Protein AF-A0AA37GAY2-F1 (afdb_monomer_lite)

Organism: NCBI:txid708192

InterPro domains:
  IPR023213 Chloramphenicol acetyltransferase-like domain superfamily [G3DSA:3.30.559.10] (18-147)

pLDDT: mean 72.22, std 16.26, range [32.25, 90.44]

Radius of gyration: 19.11 Å; chains: 1; bounding box: 48×63×52 Å

Foldseek 3Di:
DDDDPPDDPDPPPDLPPPFPFDDQDDLLSVLLLVLVLVCCQVPVLQVWFDDPPDIDGDRDDPVQCDDDNHPSVVAEGEGADPDDVVNVVVSPDDADRHWHWYAYVVVRDIDIDHDCVSDPPVRVVVSVVSSVVSSVVSVVVVVVVVVVVVDDDD

Sequence (154 aa):
MDGRTETQPHTWARPFEGIKKVKAGGDISAALCKAWRQLGLEYPYITVKPDGITKVYRQLQDTDLDGLGGWLAETFFVIKSTSLVDDAVREARGPDDLPRLHHFPGTSQVLFICSHWRIDAIGSCMLLEFLTLGTRLERQATTSLAARSYGLRS

Secondary structure (DSSP, 8-state):
-------PPPS-S-TTTT--B----SHHHHHHHHHHHHHHHH-GGGG-EEETTEEE-----HHHHSSTTSHHHHHEEEB-SS--HHHHHHH--S--SS-EEEEETTTTEEEEE--TTT--HHHHHHHHHHHHHHHHHHHHHHHHHHHHHHS---

Structure (mmCIF, N/CA/C/O backbone):
data_AF-A0AA37GAY2-F1
#
_entry.id   AF-A0AA37GAY2-F1
#
loop_
_atom_site.group_PDB
_atom_site.id
_atom_site.type_symbol
_atom_site.label_atom_id
_atom_site.label_alt_id
_atom_site.label_comp_id
_atom_site.label_asym_id
_atom_site.label_entity_id
_atom_site.label_seq_id
_atom_site.pdbx_PDB_ins_code
_atom_site.Cartn_x
_atom_site.Cartn_y
_atom_site.Cartn_z
_atom_site.occupancy
_atom_site.B_iso_or_equiv
_atom_site.auth_seq_id
_atom_site.auth_comp_id
_atom_site.auth_asym_id
_atom_site.auth_atom_id
_atom_site.pdbx_PDB_model_num
ATOM 1 N N . MET A 1 1 ? 6.954 -40.548 -36.767 1.00 41.00 1 MET A N 1
ATOM 2 C CA . MET A 1 1 ? 7.814 -39.419 -36.363 1.00 41.00 1 MET A CA 1
ATOM 3 C C . MET A 1 1 ? 6.985 -38.584 -35.422 1.00 41.00 1 MET A C 1
ATOM 5 O O . MET A 1 1 ? 5.966 -38.044 -35.827 1.00 41.00 1 MET A O 1
ATOM 9 N N . ASP A 1 2 ? 7.343 -38.706 -34.156 1.00 40.94 2 ASP A N 1
ATOM 10 C CA . ASP A 1 2 ? 6.535 -38.430 -32.975 1.00 40.94 2 ASP A CA 1
ATOM 11 C C . ASP A 1 2 ? 6.970 -37.104 -32.334 1.00 40.94 2 ASP A C 1
ATOM 13 O O . ASP A 1 2 ? 8.113 -36.688 -32.528 1.00 40.94 2 ASP A O 1
ATOM 17 N N . GLY A 1 3 ? 6.084 -36.477 -31.556 1.00 39.03 3 GLY A N 1
ATOM 18 C CA . GLY A 1 3 ? 6.455 -35.393 -30.637 1.00 39.03 3 GLY A CA 1
ATOM 19 C C . GLY A 1 3 ? 5.855 -34.012 -30.918 1.00 39.03 3 GLY A C 1
ATOM 20 O O . GLY A 1 3 ? 6.582 -33.057 -31.179 1.00 39.03 3 GLY A O 1
ATOM 21 N N . ARG A 1 4 ? 4.530 -33.861 -30.774 1.00 41.69 4 ARG A N 1
ATOM 22 C CA . ARG A 1 4 ? 3.944 -32.563 -30.393 1.00 41.69 4 ARG A CA 1
ATOM 23 C C . ARG A 1 4 ? 4.315 -32.300 -28.934 1.00 41.69 4 ARG A C 1
ATOM 25 O O . ARG A 1 4 ? 3.750 -32.921 -28.041 1.00 41.69 4 ARG A O 1
ATOM 32 N N . THR A 1 5 ? 5.243 -31.386 -28.681 1.00 43.16 5 THR A N 1
ATOM 33 C CA . THR A 1 5 ? 5.443 -30.830 -27.339 1.00 43.16 5 THR A CA 1
ATOM 34 C C . THR A 1 5 ? 4.346 -29.812 -27.064 1.00 43.16 5 THR A C 1
ATOM 36 O O . THR A 1 5 ? 4.485 -28.621 -27.335 1.00 43.16 5 THR A O 1
ATOM 39 N N . GLU A 1 6 ? 3.226 -30.317 -26.560 1.00 39.81 6 GLU A N 1
ATOM 40 C CA . GLU A 1 6 ? 2.202 -29.542 -25.874 1.00 39.81 6 GLU A CA 1
ATOM 41 C C . GLU A 1 6 ? 2.805 -29.045 -24.552 1.00 39.81 6 GLU A C 1
ATOM 43 O O . GLU A 1 6 ? 2.898 -29.769 -23.561 1.00 39.81 6 GLU A O 1
ATOM 48 N N . THR A 1 7 ? 3.327 -27.819 -24.557 1.00 43.62 7 THR A N 1
ATOM 49 C CA . THR A 1 7 ? 3.805 -27.152 -23.345 1.00 43.62 7 THR A CA 1
ATOM 50 C C . THR A 1 7 ? 2.606 -26.831 -22.464 1.00 43.62 7 THR A C 1
ATOM 52 O O . THR A 1 7 ? 1.883 -25.865 -22.711 1.00 43.62 7 THR A O 1
ATOM 55 N N . GLN A 1 8 ? 2.392 -27.656 -21.439 1.00 39.53 8 GLN A N 1
ATOM 56 C CA . GLN A 1 8 ? 1.481 -27.340 -20.345 1.00 39.53 8 GLN A CA 1
ATOM 57 C C . GLN A 1 8 ? 1.860 -25.979 -19.736 1.00 39.53 8 GLN A C 1
ATOM 59 O O . GLN A 1 8 ? 3.045 -25.748 -19.475 1.00 39.53 8 GLN A O 1
ATOM 64 N N . PRO A 1 9 ? 0.897 -25.075 -19.483 1.00 39.47 9 PRO A N 1
ATOM 65 C CA . PRO A 1 9 ? 1.194 -23.816 -18.820 1.00 39.47 9 PRO A CA 1
ATOM 66 C C . PRO A 1 9 ? 1.702 -24.097 -17.402 1.00 39.47 9 PRO A C 1
ATOM 68 O O . PRO A 1 9 ? 1.025 -24.727 -16.593 1.00 39.47 9 PRO A O 1
ATOM 71 N N . HIS A 1 10 ? 2.921 -23.640 -17.122 1.00 36.38 10 HIS A N 1
ATOM 72 C CA . HIS A 1 10 ? 3.595 -23.807 -15.841 1.00 36.38 10 HIS A CA 1
ATOM 73 C C . HIS A 1 10 ? 2.757 -23.194 -14.708 1.00 36.38 10 HIS A C 1
ATOM 75 O O . HIS A 1 10 ? 2.466 -21.999 -14.689 1.00 36.38 10 HIS A O 1
ATOM 81 N N . THR A 1 11 ? 2.365 -24.039 -13.760 1.00 45.44 11 THR A N 1
ATOM 82 C CA . THR A 1 11 ? 1.419 -23.781 -12.669 1.00 45.44 11 THR A CA 1
ATOM 83 C C . THR A 1 11 ? 2.021 -22.937 -11.532 1.00 45.44 11 THR A C 1
ATOM 85 O O . THR A 1 11 ? 2.021 -23.351 -10.378 1.00 45.44 11 THR A O 1
ATOM 88 N N . TRP A 1 12 ? 2.557 -21.748 -11.826 1.00 39.75 12 TRP A N 1
ATOM 89 C CA . TRP A 1 12 ? 3.005 -20.776 -10.807 1.00 39.75 12 TRP A CA 1
ATOM 90 C C . TRP A 1 12 ? 1.947 -19.709 -10.484 1.00 39.75 12 TRP A C 1
ATOM 92 O O . TRP A 1 12 ? 2.083 -18.967 -9.517 1.00 39.75 12 TRP A O 1
ATOM 102 N N . ALA A 1 13 ? 0.858 -19.651 -11.253 1.00 32.25 13 ALA A N 1
ATOM 103 C CA . ALA A 1 13 ? -0.117 -18.561 -11.212 1.00 32.25 13 ALA A CA 1
ATOM 104 C C . ALA A 1 13 ? -1.111 -18.589 -10.030 1.00 32.25 13 ALA A C 1
ATOM 106 O O . ALA A 1 13 ? -2.060 -17.805 -10.037 1.00 32.25 13 ALA A O 1
ATOM 107 N N . ARG A 1 14 ? -0.972 -19.492 -9.044 1.00 44.34 14 ARG A N 1
ATOM 108 C CA . ARG A 1 14 ? -1.984 -19.647 -7.978 1.00 44.34 14 ARG A CA 1
ATOM 109 C C . ARG A 1 14 ? -1.452 -19.935 -6.564 1.00 44.34 14 ARG A C 1
ATOM 111 O O . ARG A 1 14 ? -1.898 -20.896 -5.939 1.00 44.34 14 ARG A O 1
ATOM 118 N N . PRO A 1 15 ? -0.584 -19.100 -5.970 1.00 40.28 15 PRO A N 1
ATOM 119 C CA . PRO A 1 15 ? -0.741 -18.858 -4.542 1.00 40.28 15 PRO A CA 1
ATOM 120 C C . PRO A 1 15 ? -2.058 -18.072 -4.355 1.00 40.28 15 PRO A C 1
ATOM 122 O O . PRO A 1 15 ? -2.450 -17.319 -5.241 1.00 40.28 15 PRO A O 1
ATOM 125 N N . PHE A 1 16 ? -2.771 -18.240 -3.241 1.00 45.16 16 PHE A N 1
ATOM 126 C CA . PHE A 1 16 ? -4.013 -17.515 -2.880 1.00 45.16 16 PHE A CA 1
ATOM 127 C C . PHE A 1 16 ? -5.364 -18.065 -3.374 1.00 45.16 16 PHE A C 1
ATOM 129 O O . PHE A 1 16 ? -6.394 -17.426 -3.126 1.00 45.16 16 PHE A O 1
ATOM 136 N N . GLU A 1 17 ? -5.424 -19.256 -3.977 1.00 37.19 17 GLU A N 1
ATOM 137 C CA . GLU A 1 17 ? -6.702 -19.949 -4.208 1.00 37.19 17 GLU A CA 1
ATOM 138 C C . GLU A 1 17 ? -7.237 -20.505 -2.869 1.00 37.19 17 GLU A C 1
ATOM 140 O O . GLU A 1 17 ? -7.016 -21.649 -2.496 1.00 37.19 17 GLU A O 1
ATOM 145 N N . GLY A 1 18 ? -7.857 -19.623 -2.081 1.00 41.75 18 GLY A N 1
ATOM 146 C CA . GLY A 1 18 ? -8.328 -19.898 -0.717 1.00 41.75 18 GLY A CA 1
ATOM 147 C C . GLY A 1 18 ? -8.535 -18.634 0.124 1.00 41.75 18 GLY A C 1
ATOM 148 O O . GLY A 1 18 ? -9.342 -18.621 1.054 1.00 41.75 18 GLY A O 1
ATOM 149 N N . ILE A 1 19 ? -7.893 -17.525 -0.253 1.00 42.84 19 ILE A N 1
ATOM 150 C CA . ILE A 1 19 ? -8.129 -16.224 0.369 1.00 42.84 19 ILE A CA 1
ATOM 151 C C . ILE A 1 19 ? -9.382 -15.613 -0.258 1.00 42.84 19 ILE A C 1
ATOM 153 O O . ILE A 1 19 ? -9.371 -15.169 -1.407 1.00 42.84 19 ILE A O 1
ATOM 157 N N . LYS A 1 20 ? -10.480 -15.557 0.503 1.00 43.16 20 LYS A N 1
ATOM 158 C CA . LYS A 1 20 ? -11.682 -14.820 0.089 1.00 43.16 20 LYS A CA 1
ATOM 159 C C . LYS A 1 20 ? -11.338 -13.334 -0.054 1.00 43.16 20 LYS A C 1
ATOM 161 O O . LYS A 1 20 ? -11.326 -12.600 0.931 1.00 43.16 20 LYS A O 1
ATOM 166 N N . LYS A 1 21 ? -11.077 -12.896 -1.289 1.00 46.19 21 LYS A N 1
ATOM 167 C CA . LYS A 1 21 ? -10.990 -11.483 -1.671 1.00 46.19 21 LYS A CA 1
ATOM 168 C C . LYS A 1 21 ? -12.369 -10.864 -1.468 1.00 46.19 21 LYS A C 1
ATOM 170 O O . LYS A 1 21 ? -13.331 -11.267 -2.117 1.00 46.19 21 LYS A O 1
ATOM 175 N N . VAL A 1 22 ? -12.491 -9.910 -0.552 1.00 48.88 22 VAL A N 1
ATOM 176 C CA . VAL A 1 22 ? -13.751 -9.195 -0.321 1.00 48.88 22 VAL A CA 1
ATOM 177 C C . VAL A 1 22 ? -13.509 -7.703 -0.491 1.00 48.88 22 VAL A C 1
ATOM 179 O O . VAL A 1 22 ? -12.524 -7.172 0.018 1.00 48.88 22 VAL A O 1
ATOM 182 N N . LYS A 1 23 ? -14.421 -7.026 -1.202 1.00 46.84 23 LYS A N 1
ATOM 183 C CA . LYS A 1 23 ? -14.454 -5.560 -1.304 1.00 46.84 23 LYS A CA 1
ATOM 184 C C . LYS A 1 23 ? -14.436 -4.941 0.100 1.00 46.84 23 LYS A C 1
ATOM 186 O O . LYS A 1 23 ? -15.071 -5.479 1.010 1.00 46.84 23 LYS A O 1
ATOM 191 N N . ALA A 1 24 ? -13.698 -3.839 0.259 1.00 48.31 24 ALA A N 1
ATOM 192 C CA . ALA A 1 24 ? -13.462 -3.164 1.535 1.00 48.31 24 ALA A CA 1
ATOM 193 C C . ALA A 1 24 ? -14.746 -3.057 2.378 1.00 48.31 24 ALA A C 1
ATOM 195 O O . ALA A 1 24 ? -15.712 -2.411 1.984 1.00 48.31 24 ALA A O 1
ATOM 196 N N . GLY A 1 25 ? -14.760 -3.736 3.526 1.00 50.00 25 GLY A N 1
ATOM 197 C CA . GLY A 1 25 ? -15.875 -3.732 4.468 1.00 50.00 25 GLY A CA 1
ATOM 198 C C . GLY A 1 25 ? -15.341 -3.574 5.885 1.00 50.00 25 GLY A C 1
ATOM 199 O O . GLY A 1 25 ? -14.765 -4.519 6.422 1.00 50.00 25 GLY A O 1
ATOM 200 N N . GLY A 1 26 ? -15.509 -2.364 6.425 1.00 59.59 26 GLY A N 1
ATOM 201 C CA . GLY A 1 26 ? -15.010 -1.852 7.707 1.00 59.59 26 GLY A CA 1
ATOM 202 C C . GLY A 1 26 ? -14.441 -0.435 7.525 1.00 59.59 26 GLY A C 1
ATOM 203 O O . GLY A 1 26 ? -13.714 -0.217 6.557 1.00 59.59 26 GLY A O 1
ATOM 204 N N . ASP A 1 27 ? -14.752 0.504 8.430 1.00 76.56 27 ASP A N 1
ATOM 205 C CA . ASP A 1 27 ? -14.329 1.926 8.369 1.00 76.56 27 ASP A CA 1
ATOM 206 C C . ASP A 1 27 ? -12.813 2.070 8.120 1.00 76.56 27 ASP A C 1
ATOM 208 O O . ASP A 1 27 ? -12.371 2.738 7.187 1.00 76.56 27 ASP A O 1
ATOM 212 N N . ILE A 1 28 ? -12.009 1.298 8.857 1.00 84.38 28 ILE A N 1
ATOM 213 C CA . ILE A 1 28 ? -10.543 1.296 8.731 1.00 84.38 28 ILE A CA 1
ATOM 214 C C . ILE A 1 28 ? -10.081 0.739 7.377 1.00 84.38 28 ILE A C 1
ATOM 216 O O . ILE A 1 28 ? -9.177 1.296 6.765 1.00 84.38 28 ILE A O 1
ATOM 220 N N . SER A 1 29 ? -10.709 -0.330 6.874 1.00 87.19 29 SER A N 1
ATOM 221 C CA . SER A 1 29 ? -10.339 -0.909 5.571 1.00 87.19 29 SER A CA 1
ATOM 222 C C . SER A 1 29 ? -10.621 0.062 4.426 1.00 87.19 29 SER A C 1
ATOM 224 O O . SER A 1 29 ? -9.856 0.126 3.470 1.00 87.19 29 SER A O 1
ATOM 226 N N . ALA A 1 30 ? -11.729 0.802 4.513 1.00 85.81 30 ALA A N 1
ATOM 227 C CA . ALA A 1 30 ? -12.094 1.802 3.520 1.00 85.81 30 ALA A CA 1
ATOM 228 C C . ALA A 1 30 ? -11.135 3.001 3.559 1.00 85.81 30 ALA A C 1
ATOM 230 O O . ALA A 1 30 ? -10.665 3.434 2.509 1.00 85.81 30 ALA A O 1
ATOM 231 N N . ALA A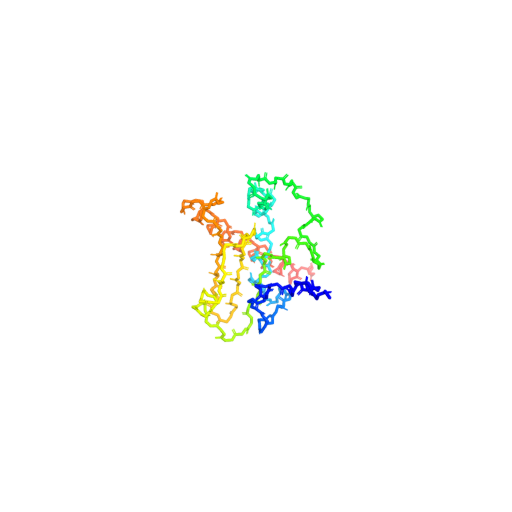 1 31 ? -10.793 3.488 4.755 1.00 86.25 31 ALA A N 1
ATOM 232 C CA . ALA A 1 31 ? -9.814 4.556 4.943 1.00 86.25 31 ALA A CA 1
ATOM 233 C C . ALA A 1 31 ? -8.410 4.158 4.444 1.00 86.25 31 ALA A C 1
ATOM 235 O O . ALA A 1 31 ? -7.785 4.920 3.709 1.00 86.25 31 ALA A O 1
ATOM 236 N N . LEU A 1 32 ? -7.953 2.937 4.746 1.00 89.06 32 LEU A N 1
ATOM 237 C CA . LEU A 1 32 ? -6.692 2.393 4.224 1.00 89.06 32 LEU A CA 1
ATOM 238 C C . LEU A 1 32 ? -6.702 2.273 2.697 1.00 89.06 32 LEU A C 1
ATOM 240 O O . LEU A 1 32 ? -5.719 2.627 2.055 1.00 89.06 32 LEU A O 1
ATOM 244 N N . CYS A 1 33 ? -7.807 1.808 2.109 1.00 89.12 33 CYS A N 1
ATOM 245 C CA . CYS A 1 33 ? -7.950 1.706 0.656 1.00 89.12 33 CYS A CA 1
ATOM 246 C C . CYS A 1 33 ? -7.824 3.083 -0.019 1.00 89.12 33 CYS A C 1
ATOM 248 O O . CYS A 1 33 ? -7.105 3.227 -1.005 1.00 89.12 33 CYS A O 1
ATOM 250 N N . LYS A 1 34 ? -8.460 4.118 0.547 1.00 87.44 34 LYS A N 1
ATOM 251 C CA . LYS A 1 34 ? -8.340 5.500 0.058 1.00 87.44 34 LYS A CA 1
ATOM 252 C C . LYS A 1 34 ? -6.920 6.048 0.197 1.00 87.44 34 LYS A C 1
ATOM 254 O O . LYS A 1 34 ? -6.416 6.651 -0.744 1.00 87.44 34 LYS A O 1
ATOM 259 N N . ALA A 1 35 ? -6.264 5.814 1.333 1.00 88.44 35 ALA A N 1
ATOM 260 C CA . ALA A 1 35 ? -4.876 6.225 1.529 1.00 88.44 35 ALA A CA 1
ATOM 261 C C . ALA A 1 35 ? -3.940 5.523 0.528 1.00 88.44 35 ALA A C 1
ATOM 263 O O . ALA A 1 35 ? -3.085 6.161 -0.075 1.00 88.44 35 ALA A O 1
ATOM 264 N N . TRP A 1 36 ? -4.147 4.228 0.280 1.00 90.44 36 TRP A N 1
ATOM 265 C CA . TRP A 1 36 ? -3.387 3.460 -0.707 1.00 90.44 36 TRP A CA 1
ATOM 266 C C . TRP A 1 36 ? -3.612 3.961 -2.141 1.00 90.44 36 TRP A C 1
ATOM 268 O O . TRP A 1 36 ? -2.658 4.102 -2.904 1.00 90.44 36 TRP A O 1
ATOM 278 N N . ARG A 1 37 ? -4.856 4.314 -2.487 1.00 88.31 37 ARG A N 1
A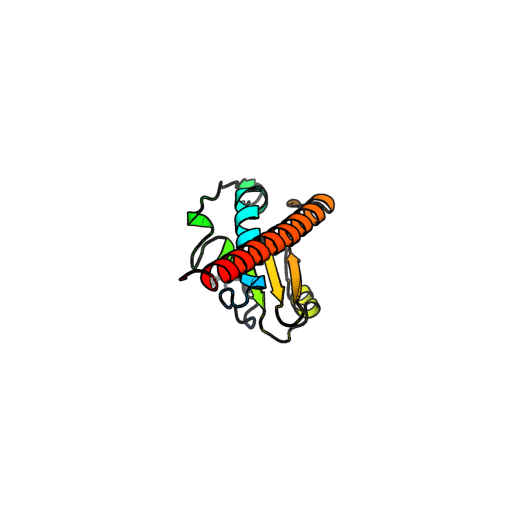TOM 279 C CA . ARG A 1 37 ? -5.204 4.983 -3.750 1.00 88.31 37 ARG A CA 1
ATOM 280 C C . ARG A 1 37 ? -4.449 6.301 -3.916 1.00 88.31 37 ARG A C 1
ATOM 282 O O . ARG A 1 37 ? -3.840 6.519 -4.958 1.00 88.31 37 ARG A O 1
ATOM 289 N N . GLN A 1 38 ? -4.474 7.157 -2.895 1.00 86.81 38 GLN A N 1
ATOM 290 C CA . GLN A 1 38 ? -3.796 8.453 -2.925 1.00 86.81 38 GLN A CA 1
ATOM 291 C C . GLN A 1 38 ? -2.281 8.292 -3.081 1.00 86.81 38 GLN A C 1
ATOM 293 O O . GLN A 1 38 ? -1.670 8.969 -3.901 1.00 86.81 38 GLN A O 1
ATOM 298 N N . LEU A 1 39 ? -1.686 7.333 -2.369 1.00 86.94 39 LEU A N 1
ATOM 299 C CA . LEU A 1 39 ? -0.266 7.018 -2.494 1.00 86.94 39 LEU A CA 1
ATOM 300 C C . LEU A 1 39 ? 0.103 6.590 -3.927 1.00 86.94 39 LEU A C 1
ATOM 302 O O . LEU A 1 39 ? 1.138 7.004 -4.442 1.00 86.94 39 LEU A O 1
ATOM 306 N N . GLY A 1 40 ? -0.745 5.797 -4.591 1.00 83.81 40 GLY A N 1
ATOM 307 C CA . GLY A 1 40 ? -0.548 5.406 -5.991 1.00 83.81 40 GLY A CA 1
ATOM 308 C C . GLY A 1 40 ? -0.549 6.586 -6.975 1.00 83.81 40 GLY A C 1
ATOM 309 O O . GLY A 1 40 ? 0.155 6.530 -7.984 1.00 83.81 40 GLY A O 1
ATOM 310 N N . LEU A 1 41 ? -1.295 7.655 -6.670 1.00 83.19 41 LEU A N 1
ATOM 311 C CA . LEU A 1 41 ? -1.317 8.902 -7.448 1.00 83.19 41 LEU A CA 1
ATOM 312 C C . LEU A 1 41 ? -0.105 9.789 -7.154 1.00 83.19 41 LEU A C 1
ATOM 314 O O . LEU A 1 41 ? 0.506 10.322 -8.077 1.00 83.19 41 LEU A O 1
ATOM 318 N N . GLU A 1 42 ? 0.234 9.956 -5.876 1.00 83.44 42 GLU A N 1
ATOM 319 C CA . GLU A 1 42 ? 1.308 10.852 -5.429 1.00 83.44 42 GLU A CA 1
ATOM 320 C C . GLU A 1 42 ? 2.703 10.288 -5.696 1.00 83.44 42 GLU A C 1
ATOM 322 O O . GLU A 1 42 ? 3.630 11.036 -6.009 1.00 83.44 42 GLU A O 1
ATOM 327 N N . TYR A 1 43 ? 2.845 8.962 -5.638 1.00 84.50 43 TYR A N 1
ATOM 328 C CA . TYR A 1 43 ? 4.111 8.265 -5.838 1.00 84.50 43 TYR A CA 1
ATOM 329 C C . TYR A 1 43 ? 4.009 7.222 -6.953 1.00 84.50 43 TYR A C 1
ATOM 331 O O . TYR A 1 43 ? 4.111 6.023 -6.688 1.00 84.50 43 TYR A O 1
ATOM 339 N N . PRO A 1 44 ? 3.901 7.629 -8.230 1.00 81.00 44 PRO A N 1
ATOM 340 C CA . PRO A 1 44 ? 3.685 6.696 -9.336 1.00 81.00 44 PRO A CA 1
ATOM 341 C C . PRO A 1 44 ? 4.796 5.647 -9.522 1.00 81.00 44 PRO A C 1
ATOM 343 O O . PRO A 1 44 ? 4.590 4.626 -10.168 1.00 81.00 44 PRO A O 1
ATOM 346 N N . TYR A 1 45 ? 5.980 5.827 -8.923 1.00 81.12 45 TYR A N 1
ATOM 347 C CA . TYR A 1 45 ? 7.006 4.775 -8.902 1.00 81.12 45 TYR A CA 1
ATOM 348 C C . TYR A 1 45 ? 6.495 3.477 -8.249 1.00 81.12 45 TYR A C 1
ATOM 350 O O . TYR A 1 45 ? 6.925 2.378 -8.607 1.00 81.12 45 TYR A O 1
ATOM 358 N N . ILE A 1 46 ? 5.512 3.578 -7.347 1.00 81.88 46 ILE A N 1
ATOM 359 C CA . ILE A 1 46 ? 4.897 2.417 -6.715 1.00 81.88 46 ILE A CA 1
ATOM 360 C C . ILE A 1 46 ? 4.013 1.603 -7.665 1.00 81.88 46 ILE A C 1
ATOM 362 O O . ILE A 1 46 ? 3.755 0.431 -7.398 1.00 81.88 46 ILE A O 1
ATOM 366 N N . THR A 1 47 ? 3.613 2.165 -8.803 1.00 81.50 47 THR A N 1
ATOM 367 C CA . THR A 1 47 ? 2.693 1.541 -9.766 1.00 81.50 47 THR A CA 1
ATOM 368 C C . THR A 1 47 ? 3.409 0.946 -10.983 1.00 81.50 47 THR A C 1
ATOM 370 O O . THR A 1 47 ? 2.786 0.253 -11.785 1.00 81.50 47 THR A O 1
ATOM 373 N N . VAL A 1 48 ? 4.727 1.157 -11.098 1.00 82.44 48 VAL A N 1
ATOM 374 C CA . VAL A 1 48 ? 5.578 0.666 -12.197 1.00 82.44 48 VAL A CA 1
ATOM 375 C C . VAL A 1 48 ? 5.462 -0.850 -12.346 1.00 82.44 48 VAL A C 1
ATOM 377 O O . VAL A 1 48 ? 5.490 -1.564 -11.349 1.00 82.44 48 VAL A O 1
ATOM 380 N N . LYS A 1 49 ? 5.391 -1.371 -13.571 1.00 80.25 49 LYS A N 1
ATOM 381 C CA . LYS A 1 49 ? 5.513 -2.816 -13.825 1.00 80.25 49 LYS A CA 1
ATOM 382 C C . LYS A 1 49 ? 6.862 -3.096 -14.504 1.00 80.25 49 LYS A C 1
ATOM 384 O O . LYS A 1 49 ? 7.254 -2.329 -15.391 1.00 80.25 49 LYS A O 1
ATOM 389 N N . PRO A 1 50 ? 7.613 -4.121 -14.072 1.00 73.19 50 PRO A N 1
ATOM 390 C CA . PRO A 1 50 ? 8.764 -4.583 -14.833 1.00 73.19 50 PRO A CA 1
ATOM 391 C C . PRO A 1 50 ? 8.278 -5.196 -16.158 1.00 73.19 50 PRO A C 1
ATOM 393 O O . PRO A 1 50 ? 7.301 -5.937 -16.181 1.00 73.19 50 PRO A O 1
ATOM 396 N N . ASP A 1 51 ? 8.949 -4.864 -17.257 1.00 76.06 51 ASP A N 1
ATOM 397 C CA . ASP A 1 51 ? 8.741 -5.452 -18.583 1.00 76.06 51 ASP A CA 1
ATOM 398 C C . ASP A 1 51 ? 10.088 -5.990 -19.076 1.00 76.06 51 ASP A C 1
ATOM 400 O O . ASP A 1 51 ? 10.931 -5.266 -19.629 1.00 76.06 51 ASP A O 1
ATOM 404 N N . GLY A 1 52 ? 10.350 -7.252 -18.725 1.00 73.06 52 GLY A N 1
ATOM 405 C CA . GLY A 1 52 ? 11.643 -7.905 -18.909 1.00 73.06 52 GLY A CA 1
ATOM 406 C C . GLY A 1 52 ? 12.761 -7.173 -18.162 1.00 73.06 52 GLY A C 1
ATOM 407 O O . GLY A 1 52 ? 12.811 -7.181 -16.934 1.00 73.06 52 GLY A O 1
ATOM 408 N N . ILE A 1 53 ? 13.671 -6.544 -18.910 1.00 70.38 53 ILE A N 1
ATOM 409 C CA . ILE A 1 53 ? 14.789 -5.753 -18.362 1.00 70.38 53 ILE A CA 1
ATOM 410 C C . ILE A 1 53 ? 14.472 -4.258 -18.223 1.00 70.38 53 ILE A C 1
ATOM 412 O O . ILE A 1 53 ? 15.284 -3.502 -17.690 1.00 70.38 53 ILE A O 1
ATOM 416 N N . THR A 1 54 ? 13.318 -3.815 -18.721 1.00 70.50 54 THR A N 1
ATOM 417 C CA . THR A 1 54 ? 12.914 -2.407 -18.700 1.00 70.50 54 THR A CA 1
ATOM 418 C C . THR A 1 54 ? 11.863 -2.151 -17.624 1.00 70.50 54 THR A C 1
ATOM 420 O O . THR A 1 54 ? 11.144 -3.051 -17.193 1.00 70.50 54 THR A O 1
ATOM 423 N N . LYS A 1 55 ? 11.788 -0.908 -17.145 1.00 69.06 55 LYS A N 1
ATOM 424 C CA . LYS A 1 55 ? 10.772 -0.469 -16.184 1.00 69.06 55 LYS A CA 1
ATOM 425 C C . LYS A 1 55 ? 9.756 0.372 -16.939 1.00 69.06 55 LYS A C 1
ATOM 427 O O . LYS A 1 55 ? 10.097 1.462 -17.396 1.00 69.06 55 LYS A O 1
ATOM 432 N N . VAL A 1 56 ? 8.526 -0.117 -17.070 1.00 72.06 56 VAL A N 1
ATOM 433 C CA . VAL A 1 56 ? 7.472 0.632 -17.757 1.00 72.06 56 VAL A CA 1
ATOM 434 C C . VAL A 1 56 ? 6.763 1.506 -16.741 1.00 72.06 56 VAL A C 1
ATOM 436 O O . VAL A 1 56 ? 6.055 1.034 -15.847 1.00 72.06 56 VAL A O 1
ATOM 439 N N . TYR A 1 57 ? 6.978 2.807 -16.885 1.00 68.62 57 TYR A N 1
ATOM 440 C CA . TYR A 1 57 ? 6.245 3.815 -16.146 1.00 68.62 57 TYR A CA 1
ATOM 441 C C . TYR A 1 57 ? 4.951 4.145 -16.883 1.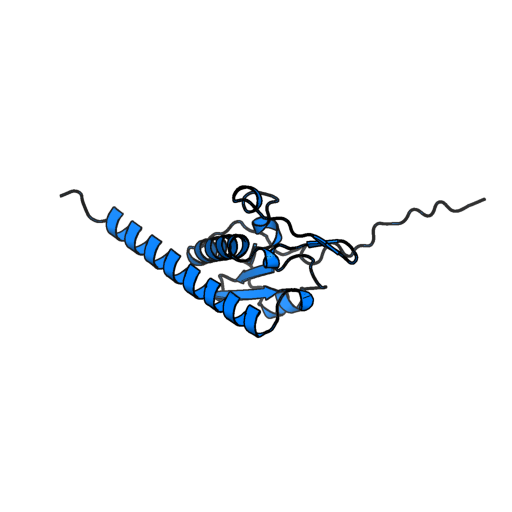00 68.62 57 TYR A C 1
ATOM 443 O O . TYR A 1 57 ? 4.972 4.569 -18.039 1.00 68.62 57 TYR A O 1
ATOM 451 N N . ARG A 1 58 ? 3.821 3.991 -16.196 1.00 66.75 58 ARG A N 1
ATOM 452 C CA . ARG A 1 58 ? 2.534 4.512 -16.648 1.00 66.75 58 ARG A CA 1
ATOM 453 C C . ARG A 1 58 ? 2.011 5.440 -15.567 1.00 66.75 58 ARG A C 1
ATOM 455 O O . ARG A 1 58 ? 1.793 5.006 -14.439 1.00 66.75 58 ARG A O 1
ATOM 462 N N . GLN A 1 59 ? 1.798 6.703 -15.920 1.00 68.31 59 GLN A N 1
ATOM 463 C CA . GLN A 1 59 ? 1.069 7.616 -15.053 1.00 68.31 59 GLN A CA 1
ATOM 464 C C . GLN A 1 59 ? -0.374 7.118 -14.957 1.00 68.31 59 GLN A C 1
ATOM 466 O O . GLN A 1 59 ? -1.078 7.089 -15.966 1.00 68.31 59 GLN A O 1
ATOM 471 N N . LEU A 1 60 ? -0.774 6.666 -13.769 1.00 70.50 60 LEU A N 1
ATOM 472 C CA . LEU A 1 60 ? -2.147 6.245 -13.521 1.00 70.50 60 LEU A CA 1
ATOM 473 C C . LEU A 1 60 ? -3.044 7.478 -13.421 1.00 70.50 60 LEU A C 1
ATOM 475 O O . LEU A 1 60 ? -2.675 8.473 -12.796 1.00 70.50 60 LEU A O 1
ATOM 479 N N . GLN A 1 61 ? -4.219 7.401 -14.032 1.00 72.00 61 GLN A N 1
ATOM 480 C CA . GLN A 1 61 ? -5.315 8.335 -13.808 1.00 72.00 61 GLN A CA 1
ATOM 481 C C . GLN A 1 61 ? -6.271 7.768 -12.753 1.00 72.00 61 GLN A C 1
ATOM 483 O O . GLN A 1 61 ? -6.237 6.576 -12.443 1.00 72.00 61 GLN A O 1
ATOM 488 N N . ASP A 1 62 ? -7.166 8.605 -12.226 1.00 69.06 62 ASP A N 1
ATOM 489 C CA . ASP A 1 62 ? -8.188 8.178 -11.259 1.00 69.06 62 ASP A CA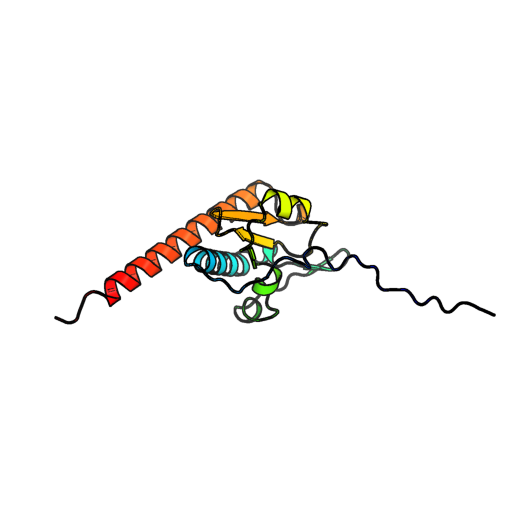 1
ATOM 490 C C . ASP A 1 62 ? -8.984 6.954 -11.749 1.00 69.06 62 ASP A C 1
ATOM 492 O O . ASP A 1 62 ? -9.303 6.059 -10.969 1.00 69.06 62 ASP A O 1
ATOM 496 N N . THR A 1 63 ? -9.239 6.871 -13.057 1.00 69.44 63 THR A N 1
ATOM 497 C CA . THR A 1 63 ? -9.953 5.760 -13.698 1.00 69.44 63 THR A CA 1
ATOM 498 C C . THR A 1 63 ? -9.180 4.443 -13.721 1.00 69.44 63 THR A C 1
ATOM 500 O O . THR A 1 63 ? -9.802 3.393 -13.836 1.00 69.44 63 THR A O 1
ATOM 503 N N . ASP A 1 64 ? -7.848 4.475 -13.613 1.00 70.00 64 ASP A N 1
ATOM 504 C CA . ASP A 1 64 ? -6.993 3.278 -13.644 1.00 70.00 64 ASP A CA 1
ATOM 505 C C . ASP A 1 64 ? -6.858 2.616 -12.263 1.00 70.00 64 ASP A C 1
ATOM 507 O O . ASP A 1 64 ? -6.430 1.462 -12.139 1.00 70.00 64 ASP A O 1
ATOM 511 N N . LEU A 1 65 ? -7.195 3.354 -11.204 1.00 69.94 65 LEU A N 1
ATOM 512 C CA . LEU A 1 65 ? -7.110 2.884 -9.824 1.00 69.94 65 LEU A CA 1
ATOM 513 C C . LEU A 1 65 ? -8.355 2.093 -9.428 1.00 69.94 65 LEU A C 1
ATOM 515 O O . LEU A 1 65 ? -8.244 1.098 -8.710 1.00 69.94 65 LEU A O 1
ATOM 519 N N . ASP A 1 66 ? -9.517 2.517 -9.919 1.00 70.44 66 ASP A N 1
ATOM 520 C CA . ASP A 1 66 ? -10.821 2.016 -9.504 1.00 70.44 66 ASP A CA 1
ATOM 521 C C . ASP A 1 66 ? -11.352 0.895 -10.427 1.00 70.44 66 ASP A C 1
ATOM 523 O O . ASP A 1 66 ? -11.028 0.804 -11.607 1.00 70.44 66 ASP A O 1
ATOM 527 N N . GLY A 1 67 ? -12.208 0.018 -9.888 1.00 59.91 67 GLY A N 1
ATOM 528 C CA . GLY A 1 67 ? -12.925 -1.003 -10.668 1.00 59.91 67 GLY A CA 1
ATOM 529 C C . GLY A 1 67 ? -12.405 -2.442 -10.541 1.00 59.91 67 GLY A C 1
ATOM 530 O O . GLY A 1 67 ? -11.383 -2.730 -9.920 1.00 59.91 67 GLY A O 1
ATOM 531 N N . LEU A 1 68 ? -13.176 -3.384 -11.096 1.00 52.84 68 LEU A N 1
ATOM 532 C CA . LEU A 1 68 ? -12.853 -4.814 -11.102 1.00 52.84 68 LEU A CA 1
ATOM 533 C C . LEU A 1 68 ? -11.785 -5.069 -12.183 1.00 52.84 68 LEU A C 1
ATOM 535 O O . LEU A 1 68 ? -12.122 -5.319 -13.334 1.00 52.84 68 LEU A O 1
ATOM 539 N N . GLY A 1 69 ? -10.510 -4.924 -11.818 1.00 61.66 69 GLY A N 1
ATOM 540 C CA . GLY A 1 69 ? -9.370 -4.983 -12.748 1.00 61.66 69 GLY A CA 1
ATOM 541 C C . GLY A 1 69 ? -8.502 -3.721 -12.773 1.00 61.66 69 GLY A C 1
ATOM 542 O O . GLY A 1 69 ? -7.538 -3.678 -13.527 1.00 61.66 69 GLY A O 1
ATOM 543 N N . GLY A 1 70 ? -8.829 -2.708 -11.961 1.00 78.44 70 GLY A N 1
ATOM 544 C CA . GLY A 1 70 ? -7.949 -1.561 -11.722 1.00 78.44 70 GLY A CA 1
ATOM 545 C C . GLY A 1 70 ? -6.807 -1.897 -10.759 1.00 78.44 70 GLY A C 1
ATOM 546 O O . GLY A 1 70 ? -6.812 -2.940 -10.095 1.00 78.44 70 GLY A O 1
ATOM 547 N N . TRP A 1 71 ? -5.842 -0.985 -10.625 1.00 83.94 71 TRP A N 1
ATOM 548 C CA . TRP A 1 71 ? -4.658 -1.175 -9.778 1.00 83.94 71 TRP A CA 1
ATOM 549 C C . TRP A 1 71 ? -5.008 -1.529 -8.324 1.00 83.94 71 TRP A C 1
ATOM 551 O O . TRP A 1 71 ? -4.360 -2.393 -7.733 1.00 83.94 71 TRP A O 1
ATOM 561 N N . LEU A 1 72 ? -6.069 -0.951 -7.745 1.00 85.81 72 LEU A N 1
ATOM 562 C CA . LEU A 1 72 ? -6.495 -1.294 -6.382 1.00 85.81 72 LEU A CA 1
ATOM 563 C C . LEU A 1 72 ? -6.967 -2.747 -6.256 1.00 85.81 72 LEU A C 1
ATOM 565 O O . LEU A 1 72 ? -6.751 -3.366 -5.219 1.00 85.81 72 LEU A O 1
ATOM 569 N N . ALA A 1 73 ? -7.581 -3.318 -7.295 1.00 84.25 73 ALA A N 1
ATOM 570 C CA . ALA A 1 73 ? -8.026 -4.711 -7.273 1.00 84.25 73 ALA A CA 1
ATOM 571 C C . ALA A 1 73 ? -6.852 -5.707 -7.328 1.00 84.25 73 ALA A C 1
ATOM 573 O O . ALA A 1 73 ? -6.975 -6.835 -6.843 1.00 84.25 73 ALA A O 1
ATOM 574 N N . GLU A 1 74 ? -5.724 -5.291 -7.912 1.00 84.62 74 GLU A N 1
ATOM 575 C CA . GLU A 1 74 ? -4.482 -6.069 -7.990 1.00 84.62 74 GLU A CA 1
ATOM 576 C C . GLU A 1 74 ? -3.584 -5.891 -6.758 1.00 84.62 74 GLU A C 1
ATOM 578 O O . GLU A 1 74 ? -2.774 -6.770 -6.463 1.00 84.62 74 GLU A O 1
ATOM 583 N N . THR A 1 75 ? -3.714 -4.775 -6.038 1.00 88.06 75 THR A N 1
ATOM 584 C CA . THR A 1 75 ? -2.748 -4.385 -4.998 1.00 88.06 75 THR A CA 1
ATOM 585 C C . THR A 1 75 ? -3.326 -4.275 -3.596 1.00 88.06 75 THR A C 1
ATOM 587 O O . THR A 1 75 ? -2.557 -4.365 -2.647 1.00 88.06 75 THR A O 1
ATOM 590 N N . PHE A 1 76 ? -4.641 -4.131 -3.414 1.00 89.06 76 PHE A N 1
ATOM 591 C CA . PHE A 1 76 ? -5.253 -3.991 -2.092 1.00 89.06 76 PHE A CA 1
ATOM 592 C C . PHE A 1 76 ? -6.161 -5.171 -1.746 1.00 89.06 76 PHE A C 1
ATOM 594 O O . PHE A 1 76 ? -7.122 -5.481 -2.453 1.00 89.06 76 PHE A O 1
ATOM 601 N N . PHE A 1 77 ? -5.903 -5.802 -0.600 1.00 86.38 77 PHE A N 1
ATOM 602 C CA . PHE A 1 77 ? -6.622 -6.997 -0.167 1.00 86.38 77 PHE A CA 1
ATOM 603 C C . PHE A 1 77 ? -7.090 -6.880 1.279 1.00 86.38 77 PHE A C 1
ATOM 605 O O . PHE A 1 77 ? -6.316 -6.553 2.174 1.00 86.38 77 PHE A O 1
ATOM 612 N N . VAL A 1 78 ? -8.355 -7.221 1.531 1.00 86.94 78 VAL A N 1
ATOM 613 C CA . VAL A 1 78 ? -8.891 -7.360 2.891 1.00 86.94 78 VAL A CA 1
ATOM 614 C C . VAL A 1 78 ? -9.054 -8.838 3.213 1.00 86.94 78 VAL A C 1
ATOM 616 O O . VAL A 1 78 ? -9.852 -9.535 2.583 1.00 86.94 78 VAL A O 1
ATOM 619 N N . ILE A 1 79 ? -8.309 -9.308 4.209 1.00 84.56 79 ILE A N 1
ATOM 620 C CA . ILE A 1 79 ? -8.253 -10.706 4.628 1.00 84.56 79 ILE A CA 1
ATOM 621 C C . ILE A 1 79 ? -9.170 -10.885 5.838 1.00 84.56 79 ILE A C 1
ATOM 623 O O . ILE A 1 79 ? -8.839 -10.494 6.951 1.00 84.56 79 ILE A O 1
ATOM 627 N N . LYS A 1 80 ? -10.364 -11.446 5.612 1.00 72.81 80 LYS A N 1
ATOM 628 C CA . LYS A 1 80 ? -11.381 -11.658 6.666 1.00 72.81 80 LYS A CA 1
ATOM 629 C C . LYS A 1 80 ? -11.233 -12.978 7.434 1.00 72.81 80 LYS A C 1
ATOM 631 O O . LYS A 1 80 ? -11.993 -13.228 8.362 1.00 72.81 80 LYS A O 1
ATOM 636 N N . SER A 1 81 ? -10.325 -13.841 6.994 1.00 67.62 81 SER A N 1
ATOM 637 C CA . SER A 1 81 ? -10.043 -15.136 7.613 1.00 67.62 81 SER A CA 1
ATOM 638 C C . SER A 1 81 ? -9.342 -14.960 8.968 1.00 67.62 81 SER A C 1
ATOM 640 O O . SER A 1 81 ? -8.666 -13.958 9.175 1.00 67.62 81 SER A O 1
ATOM 642 N N . THR A 1 82 ? -9.428 -15.961 9.850 1.00 58.69 82 THR A N 1
ATOM 643 C CA . THR A 1 82 ? -8.561 -16.110 11.040 1.00 58.69 82 THR A CA 1
ATOM 644 C C . THR A 1 82 ? -7.095 -16.378 10.687 1.00 58.69 82 THR A C 1
ATOM 646 O O . THR A 1 82 ? -6.286 -16.586 11.585 1.00 58.69 82 THR A O 1
ATOM 649 N N . SER A 1 83 ? -6.758 -16.408 9.394 1.00 62.69 83 SER A N 1
ATOM 650 C CA . SER A 1 83 ? -5.389 -16.475 8.889 1.00 62.69 83 SER A CA 1
ATOM 651 C C . SER A 1 83 ? -4.528 -15.425 9.577 1.00 62.69 83 SER A C 1
ATOM 653 O O . SER A 1 83 ? -4.830 -14.229 9.524 1.00 62.69 83 SER A O 1
ATOM 655 N N . LEU A 1 84 ? -3.460 -15.886 10.221 1.00 68.44 84 LEU A N 1
ATOM 656 C CA . LEU A 1 84 ? -2.485 -15.005 10.838 1.00 68.44 84 LEU A CA 1
ATOM 657 C C . LEU A 1 84 ? -1.673 -14.314 9.741 1.00 68.44 84 LEU A C 1
ATOM 659 O O . LEU A 1 84 ? -1.521 -14.828 8.630 1.00 68.44 84 LEU A O 1
ATOM 663 N N . VAL A 1 85 ? -1.126 -13.140 10.056 1.00 75.38 85 VAL A N 1
ATOM 664 C CA . VAL A 1 85 ? -0.202 -12.437 9.153 1.00 75.38 85 VAL A CA 1
ATOM 665 C C . VAL A 1 85 ? 0.965 -13.342 8.758 1.00 75.38 85 VAL A C 1
ATOM 667 O O . VAL A 1 85 ? 1.357 -13.345 7.595 1.00 75.38 85 VAL A O 1
ATOM 670 N N . ASP A 1 86 ? 1.454 -14.165 9.685 1.00 76.00 86 ASP A N 1
ATOM 671 C CA . ASP A 1 86 ? 2.554 -15.104 9.450 1.00 76.00 86 ASP A CA 1
ATOM 672 C C . ASP A 1 86 ? 2.229 -16.134 8.361 1.00 76.00 86 ASP A C 1
ATOM 674 O O . ASP A 1 86 ? 3.087 -16.451 7.535 1.00 76.00 86 ASP A O 1
ATOM 678 N N . ASP A 1 87 ? 0.980 -16.605 8.294 1.00 74.56 87 ASP A N 1
ATOM 679 C CA . ASP A 1 87 ? 0.539 -17.515 7.235 1.00 74.56 87 ASP A CA 1
ATOM 680 C C . ASP A 1 87 ? 0.555 -16.805 5.878 1.00 74.56 87 ASP A C 1
ATOM 682 O O . ASP A 1 87 ? 1.064 -17.348 4.899 1.00 74.56 87 ASP A O 1
ATOM 686 N N . ALA A 1 88 ? 0.084 -15.554 5.828 1.00 71.94 88 ALA A N 1
ATOM 687 C CA . ALA A 1 88 ? 0.101 -14.750 4.608 1.00 71.94 88 ALA A CA 1
ATOM 688 C C . ALA A 1 88 ? 1.529 -14.425 4.137 1.00 71.94 88 ALA A C 1
ATOM 690 O O . ALA A 1 88 ? 1.794 -14.439 2.936 1.00 71.94 88 ALA A O 1
ATOM 691 N N . VAL A 1 89 ? 2.462 -14.178 5.065 1.00 73.69 89 VAL A N 1
ATOM 692 C CA . VAL A 1 89 ? 3.893 -14.013 4.761 1.00 73.69 89 VAL A CA 1
ATOM 693 C C . VAL A 1 89 ? 4.480 -15.316 4.221 1.00 73.69 89 VAL A C 1
ATOM 695 O O . VAL A 1 89 ? 5.190 -15.299 3.218 1.00 73.69 89 VAL A O 1
ATOM 698 N N . ARG A 1 90 ? 4.161 -16.459 4.840 1.00 71.19 90 ARG A N 1
ATOM 699 C CA . ARG A 1 90 ? 4.642 -17.779 4.404 1.00 71.19 90 ARG A CA 1
ATOM 700 C C . ARG A 1 90 ? 4.106 -18.173 3.025 1.00 71.19 90 ARG A C 1
ATOM 702 O O . ARG A 1 90 ? 4.773 -18.887 2.276 1.00 71.19 90 ARG A O 1
ATOM 709 N N . GLU A 1 91 ? 2.897 -17.732 2.701 1.00 70.00 91 GLU A N 1
ATOM 710 C CA . GLU A 1 91 ? 2.229 -17.986 1.423 1.00 70.00 91 GLU A CA 1
ATOM 711 C C . GLU A 1 91 ? 2.598 -16.986 0.322 1.00 70.00 91 GLU A C 1
ATOM 713 O O . GLU A 1 91 ? 2.387 -17.287 -0.856 1.00 70.00 91 GLU A O 1
ATOM 718 N N . ALA A 1 92 ? 3.174 -15.832 0.671 1.00 68.31 92 ALA A N 1
ATOM 719 C CA . ALA A 1 92 ? 3.676 -14.855 -0.286 1.00 68.31 92 ALA A CA 1
ATOM 720 C C . ALA A 1 92 ? 4.877 -15.434 -1.053 1.00 68.31 92 ALA A C 1
ATOM 722 O O . ALA A 1 92 ? 6.033 -15.322 -0.650 1.00 68.31 92 ALA A O 1
ATOM 723 N N . ARG A 1 93 ? 4.593 -16.111 -2.169 1.00 58.34 93 ARG A N 1
ATOM 724 C CA . ARG A 1 93 ? 5.600 -16.746 -3.022 1.00 58.34 93 ARG A CA 1
ATOM 725 C C . ARG A 1 93 ? 5.944 -15.849 -4.209 1.00 58.34 93 ARG A C 1
ATOM 727 O O . ARG A 1 93 ? 5.154 -15.736 -5.137 1.00 58.34 93 ARG A O 1
ATOM 734 N N . GLY A 1 94 ? 7.166 -15.320 -4.194 1.00 60.34 94 GLY A N 1
ATOM 735 C CA . GLY A 1 94 ? 7.829 -14.690 -5.340 1.00 60.34 94 GLY A CA 1
ATOM 736 C C . GLY A 1 94 ? 7.831 -13.155 -5.320 1.00 60.34 94 GLY A C 1
ATOM 737 O O . GLY A 1 94 ? 7.017 -12.547 -4.629 1.00 60.34 94 GLY A O 1
ATOM 738 N N . PRO A 1 95 ? 8.769 -12.514 -6.042 1.00 59.16 95 PRO A N 1
ATOM 739 C CA . PRO A 1 95 ? 8.730 -11.076 -6.259 1.00 59.16 95 PRO A CA 1
ATOM 740 C C . PRO A 1 95 ? 7.554 -10.755 -7.178 1.00 59.16 95 PRO A C 1
ATOM 742 O O . PRO A 1 95 ? 7.565 -11.114 -8.352 1.00 59.16 95 PRO A O 1
ATOM 745 N N . ASP A 1 96 ? 6.534 -10.095 -6.646 1.00 72.00 96 ASP A N 1
ATOM 746 C CA . ASP A 1 96 ? 5.439 -9.621 -7.478 1.00 72.00 96 ASP A CA 1
ATOM 747 C C . ASP A 1 96 ? 5.834 -8.366 -8.250 1.00 72.00 96 ASP A C 1
ATOM 749 O O . ASP A 1 96 ? 6.556 -7.481 -7.763 1.00 72.00 96 ASP A O 1
ATOM 753 N N . ASP A 1 97 ? 5.281 -8.284 -9.455 1.00 78.62 97 ASP A N 1
ATOM 754 C CA . ASP A 1 97 ? 5.435 -7.151 -10.360 1.00 78.62 97 ASP A CA 1
ATOM 755 C C . ASP A 1 97 ? 4.817 -5.871 -9.804 1.00 78.62 97 ASP A C 1
ATOM 757 O O . ASP A 1 97 ? 5.217 -4.778 -10.200 1.00 78.62 97 ASP A O 1
ATOM 761 N N . LEU A 1 98 ? 3.866 -5.991 -8.876 1.00 84.75 98 LEU A N 1
ATOM 762 C CA . LEU A 1 98 ? 3.251 -4.881 -8.163 1.00 84.75 98 LEU A CA 1
ATOM 763 C C . LEU A 1 98 ? 3.341 -5.084 -6.649 1.00 84.75 98 LEU A C 1
ATOM 765 O O . LEU A 1 98 ? 3.230 -6.212 -6.166 1.00 84.75 98 LEU A O 1
ATOM 769 N N . PRO A 1 99 ? 3.485 -3.994 -5.882 1.00 88.75 99 PRO A N 1
ATOM 770 C CA . PRO A 1 99 ? 3.395 -4.068 -4.439 1.00 88.75 99 PRO A CA 1
ATOM 771 C C . PRO A 1 99 ? 1.967 -4.399 -4.014 1.00 88.75 99 PRO A C 1
ATOM 773 O O . PRO A 1 99 ? 1.000 -3.955 -4.635 1.00 88.75 99 PRO A O 1
ATOM 776 N N . ARG A 1 100 ? 1.837 -5.150 -2.923 1.00 88.50 100 ARG A N 1
ATOM 777 C CA . ARG A 1 100 ? 0.549 -5.531 -2.347 1.00 88.50 100 ARG A CA 1
ATOM 778 C C . ARG A 1 100 ? 0.429 -5.052 -0.910 1.00 88.50 100 ARG A C 1
ATOM 780 O O . ARG A 1 100 ? 1.371 -5.154 -0.126 1.00 88.50 100 ARG A O 1
ATOM 787 N N . LEU A 1 101 ? -0.761 -4.580 -0.566 1.00 89.81 101 LEU A N 1
ATOM 788 C CA . LEU A 1 101 ? -1.165 -4.170 0.765 1.00 89.81 101 LEU A CA 1
ATOM 789 C C . LEU A 1 101 ? -2.320 -5.061 1.231 1.00 89.81 101 LEU A C 1
ATOM 791 O O . LEU A 1 101 ? -3.405 -5.064 0.646 1.00 89.81 101 LEU A O 1
ATOM 795 N N . HIS A 1 102 ? -2.087 -5.816 2.297 1.00 88.81 102 HIS A N 1
ATOM 796 C CA . HIS A 1 102 ? -3.070 -6.709 2.896 1.00 88.81 102 HIS A CA 1
ATOM 797 C C . HIS A 1 102 ? -3.488 -6.162 4.260 1.00 88.81 102 HIS A C 1
ATOM 799 O O . HIS A 1 102 ? -2.647 -5.955 5.130 1.00 88.81 102 HIS A O 1
ATOM 805 N N . HIS A 1 103 ? -4.782 -5.945 4.463 1.00 88.81 103 HIS A N 1
ATOM 806 C CA . HIS A 1 103 ? -5.351 -5.556 5.749 1.00 88.81 103 HIS A CA 1
ATOM 807 C C . HIS A 1 103 ? -6.064 -6.747 6.391 1.00 88.81 103 HIS A C 1
ATOM 809 O O . HIS A 1 103 ? -6.854 -7.426 5.731 1.00 88.81 103 HIS A O 1
ATOM 815 N N . PHE A 1 104 ? -5.819 -6.965 7.683 1.00 88.12 104 PHE A N 1
ATOM 816 C CA . PHE A 1 104 ? -6.387 -8.039 8.495 1.00 88.12 104 PHE A CA 1
ATOM 817 C C . PHE A 1 104 ? -7.287 -7.415 9.570 1.00 88.12 104 PHE A C 1
ATOM 819 O O . PHE A 1 104 ? -6.812 -7.102 10.664 1.00 88.12 104 PHE A O 1
ATOM 826 N N . PRO A 1 105 ? -8.593 -7.210 9.305 1.00 84.38 105 PRO A N 1
ATOM 827 C CA . PRO A 1 105 ? -9.475 -6.511 10.237 1.00 84.38 105 PRO A CA 1
ATOM 828 C C . PRO A 1 105 ? -9.607 -7.209 11.594 1.00 84.38 105 PRO A C 1
ATOM 830 O O . PRO A 1 105 ? -9.843 -6.540 12.593 1.00 84.38 105 PRO A O 1
ATOM 833 N N . GLY A 1 106 ? -9.447 -8.539 11.635 1.00 81.50 106 GLY A N 1
ATOM 834 C CA . GLY A 1 106 ? -9.539 -9.322 12.870 1.00 81.50 106 GLY A CA 1
ATOM 835 C C . GLY A 1 106 ? -8.435 -9.005 13.883 1.00 81.50 106 GLY A C 1
ATOM 836 O O . GLY A 1 106 ? -8.682 -9.065 15.082 1.00 81.50 106 GLY A O 1
ATOM 837 N N . THR A 1 107 ? -7.246 -8.619 13.412 1.00 83.00 107 THR A N 1
ATOM 838 C CA . THR A 1 107 ? -6.083 -8.283 14.254 1.00 83.00 107 THR A CA 1
ATOM 839 C C . THR A 1 107 ? -5.652 -6.821 14.124 1.00 83.00 107 THR A C 1
ATOM 841 O O . THR A 1 107 ? -4.714 -6.398 14.793 1.00 83.00 107 THR A O 1
ATOM 844 N N . SER A 1 108 ? -6.327 -6.033 13.278 1.00 83.75 108 SER A N 1
ATOM 845 C CA . SER A 1 108 ? -5.925 -4.668 12.894 1.00 83.75 108 SER A CA 1
ATOM 846 C C . SER A 1 108 ? -4.488 -4.579 12.365 1.00 83.75 108 SER A C 1
ATOM 848 O O . SER A 1 108 ? -3.820 -3.558 12.519 1.00 83.75 108 SER A O 1
ATOM 850 N N . GLN A 1 109 ? -3.999 -5.654 11.746 1.00 87.19 109 GLN A N 1
ATOM 851 C CA . GLN A 1 109 ? -2.660 -5.707 11.173 1.00 87.19 109 GLN A CA 1
ATOM 852 C C . GLN A 1 109 ? -2.682 -5.351 9.688 1.00 87.19 109 GLN A C 1
ATOM 854 O O . GLN A 1 109 ? -3.675 -5.552 8.982 1.00 87.19 109 GLN A O 1
ATOM 859 N N . VAL A 1 110 ? -1.550 -4.840 9.214 1.00 88.38 110 VAL A N 1
ATOM 860 C CA . VAL A 1 110 ? -1.309 -4.533 7.807 1.00 88.38 110 VAL A CA 1
ATOM 861 C C . VAL A 1 110 ? -0.007 -5.202 7.392 1.00 88.38 110 VAL A C 1
ATOM 863 O O . VAL A 1 110 ? 0.999 -5.082 8.085 1.00 88.38 110 VAL A O 1
ATOM 866 N N . LEU A 1 111 ? -0.034 -5.897 6.260 1.00 87.94 111 LEU A N 1
ATOM 867 C CA . LEU A 1 111 ? 1.135 -6.496 5.632 1.00 87.94 111 LEU A CA 1
ATOM 868 C C . LEU A 1 111 ? 1.380 -5.807 4.292 1.00 87.94 111 LEU A C 1
ATOM 870 O O . LEU A 1 111 ? 0.521 -5.828 3.409 1.00 87.94 111 LEU A O 1
ATOM 874 N N . PHE A 1 112 ? 2.558 -5.210 4.153 1.00 88.81 112 PHE A N 1
ATOM 875 C CA . PHE A 1 112 ? 3.032 -4.610 2.913 1.00 88.81 112 PHE A CA 1
ATOM 876 C C . PHE A 1 112 ? 4.106 -5.508 2.296 1.00 88.81 112 PHE A C 1
ATOM 878 O O . PHE A 1 112 ? 5.113 -5.799 2.937 1.00 88.81 112 PHE A O 1
ATOM 885 N N . ILE A 1 113 ? 3.879 -5.952 1.060 1.00 87.44 113 ILE A N 1
ATOM 886 C CA . ILE A 1 113 ? 4.807 -6.791 0.297 1.00 87.44 113 ILE A CA 1
ATOM 887 C C . ILE A 1 113 ? 5.229 -6.017 -0.943 1.00 87.44 113 ILE A C 1
ATOM 889 O O . ILE A 1 113 ? 4.388 -5.564 -1.719 1.00 87.44 113 ILE A O 1
ATOM 893 N N . CYS A 1 114 ? 6.535 -5.877 -1.142 1.00 86.50 114 CYS A N 1
ATOM 894 C CA . CYS A 1 114 ? 7.097 -5.138 -2.261 1.00 86.50 114 CYS A CA 1
ATOM 895 C C . CYS A 1 114 ? 8.459 -5.709 -2.660 1.00 86.50 114 CYS A C 1
ATOM 897 O O . CYS A 1 114 ? 9.243 -6.135 -1.812 1.00 86.50 114 CYS A O 1
ATOM 899 N N . SER A 1 115 ? 8.756 -5.681 -3.957 1.00 85.75 115 SER A N 1
ATOM 900 C CA . SER A 1 115 ? 10.077 -6.030 -4.473 1.00 85.75 115 SER A CA 1
ATOM 901 C C . SER A 1 115 ? 11.119 -4.973 -4.080 1.00 85.75 115 SER A C 1
ATOM 903 O O . SER A 1 115 ? 10.926 -3.784 -4.328 1.00 85.75 115 SER A O 1
ATOM 905 N N . HIS A 1 116 ? 12.265 -5.397 -3.539 1.00 83.81 116 HIS A N 1
ATOM 906 C CA . HIS A 1 116 ? 13.290 -4.492 -2.988 1.00 83.81 116 HIS A CA 1
ATOM 907 C C . HIS A 1 116 ? 13.897 -3.520 -4.025 1.00 83.81 116 HIS A C 1
ATOM 909 O O . HIS A 1 116 ? 14.370 -2.443 -3.675 1.00 83.81 116 HIS A O 1
ATOM 915 N N . TRP A 1 117 ? 13.844 -3.837 -5.323 1.00 83.56 117 TRP A N 1
ATOM 916 C CA . TRP A 1 117 ? 14.281 -2.903 -6.372 1.00 83.56 117 TRP A CA 1
ATOM 917 C C . TRP A 1 117 ? 13.385 -1.654 -6.489 1.00 83.56 117 TRP A C 1
ATOM 919 O O . TRP A 1 117 ? 13.788 -0.658 -7.099 1.00 83.56 117 TRP A O 1
ATOM 929 N N . ARG A 1 118 ? 12.156 -1.717 -5.958 1.00 86.12 118 ARG A N 1
ATOM 930 C CA . ARG A 1 118 ? 11.158 -0.642 -6.014 1.00 86.12 118 ARG A CA 1
ATOM 931 C C . ARG A 1 118 ? 11.237 0.294 -4.816 1.00 86.12 118 ARG A C 1
ATOM 933 O O . ARG A 1 118 ? 10.904 1.463 -4.942 1.00 86.12 118 ARG A O 1
ATOM 940 N N . ILE A 1 119 ? 11.617 -0.196 -3.647 1.00 86.38 119 ILE A N 1
ATOM 941 C CA . ILE A 1 119 ? 11.620 0.629 -2.445 1.00 86.38 119 ILE A CA 1
ATOM 942 C C . ILE A 1 119 ? 12.730 0.163 -1.517 1.00 86.38 119 ILE A C 1
ATOM 944 O O . ILE A 1 119 ? 12.979 -1.036 -1.378 1.00 86.38 119 ILE A O 1
ATOM 948 N N . ASP A 1 120 ? 13.427 1.119 -0.921 1.00 87.75 120 ASP A N 1
ATOM 949 C CA . ASP A 1 120 ? 14.399 0.856 0.126 1.00 87.75 120 ASP A CA 1
ATOM 950 C C . ASP A 1 120 ? 13.715 0.849 1.505 1.00 87.75 120 ASP A C 1
ATOM 952 O O . ASP A 1 120 ? 12.495 1.012 1.643 1.00 87.75 120 ASP A O 1
ATOM 956 N N . ALA A 1 121 ? 14.504 0.620 2.553 1.00 86.50 121 ALA A N 1
ATOM 957 C CA . ALA A 1 121 ? 13.986 0.585 3.916 1.00 86.50 121 ALA A CA 1
ATOM 958 C C . ALA A 1 121 ? 13.377 1.936 4.337 1.00 86.50 121 ALA A C 1
ATOM 960 O O . ALA A 1 121 ? 12.326 1.966 4.972 1.00 86.50 121 ALA A O 1
ATOM 961 N N . ILE A 1 122 ? 14.002 3.053 3.945 1.00 89.25 122 ILE A N 1
ATOM 962 C CA . ILE A 1 122 ? 13.541 4.400 4.305 1.00 89.25 122 ILE A CA 1
ATOM 963 C C . ILE A 1 122 ? 12.213 4.712 3.615 1.00 89.25 122 ILE A C 1
ATOM 965 O O . ILE A 1 122 ? 11.260 5.122 4.277 1.00 89.25 122 ILE A O 1
ATOM 969 N N . GLY A 1 123 ? 12.118 4.460 2.310 1.00 86.12 123 GLY A N 1
ATOM 970 C CA . GLY A 1 123 ? 10.887 4.627 1.551 1.00 86.12 123 GLY A CA 1
ATOM 971 C C . GLY A 1 123 ? 9.757 3.770 2.114 1.00 86.12 123 GLY A C 1
ATOM 972 O O . GLY A 1 123 ? 8.620 4.229 2.190 1.00 86.12 123 GLY A O 1
ATOM 973 N N . SER A 1 124 ? 10.066 2.559 2.587 1.00 86.44 124 SER A N 1
ATOM 974 C CA . SER A 1 124 ? 9.079 1.692 3.239 1.00 86.44 124 SER A CA 1
ATOM 975 C C . SER A 1 124 ? 8.539 2.317 4.529 1.00 86.44 124 SER A C 1
ATOM 977 O O . SER A 1 124 ? 7.329 2.321 4.742 1.00 86.44 124 SER A O 1
ATOM 979 N N . CYS A 1 125 ? 9.404 2.906 5.361 1.00 87.38 125 CYS A N 1
ATOM 980 C CA . CYS A 1 125 ? 8.981 3.628 6.563 1.00 87.38 125 CYS A CA 1
ATOM 981 C C . CYS A 1 125 ? 8.099 4.840 6.229 1.00 87.38 125 CYS A C 1
ATOM 983 O O . CYS A 1 125 ? 7.035 4.996 6.825 1.00 87.38 125 CYS A O 1
ATOM 985 N N . MET A 1 126 ? 8.500 5.655 5.247 1.00 88.81 126 MET A N 1
ATOM 986 C CA . MET A 1 126 ? 7.736 6.834 4.815 1.00 88.81 126 MET A CA 1
ATOM 987 C C . MET A 1 126 ? 6.354 6.457 4.269 1.00 88.81 126 MET A C 1
ATOM 989 O O . MET A 1 126 ? 5.357 7.107 4.572 1.00 88.81 126 MET A O 1
ATOM 993 N N . LEU A 1 127 ? 6.271 5.370 3.501 1.00 88.94 127 LEU A N 1
ATOM 994 C CA . LEU A 1 127 ? 5.012 4.847 2.978 1.00 88.94 127 LEU A CA 1
ATOM 995 C C . LEU A 1 127 ? 4.085 4.387 4.106 1.00 88.94 127 LEU A C 1
ATOM 997 O O . LEU A 1 127 ? 2.894 4.700 4.100 1.00 88.94 127 LEU A O 1
ATOM 1001 N N . LEU A 1 128 ? 4.613 3.646 5.083 1.00 87.62 128 LEU A N 1
ATOM 1002 C CA . LEU A 1 128 ? 3.826 3.200 6.233 1.00 87.62 128 LEU A CA 1
ATOM 1003 C C . LEU A 1 128 ? 3.326 4.391 7.060 1.00 87.62 128 LEU A C 1
ATOM 1005 O O . LEU A 1 128 ? 2.164 4.406 7.472 1.00 87.62 128 LEU A O 1
ATOM 1009 N N . GLU A 1 129 ? 4.156 5.418 7.247 1.00 87.88 129 GLU A N 1
ATOM 1010 C CA . GLU A 1 129 ? 3.747 6.669 7.883 1.00 87.88 129 GLU A CA 1
ATOM 1011 C C . GLU A 1 129 ? 2.602 7.335 7.108 1.00 87.88 129 GLU A C 1
ATOM 1013 O O . GLU A 1 129 ? 1.547 7.598 7.691 1.00 87.88 129 GLU A O 1
ATOM 1018 N N . PHE A 1 130 ? 2.743 7.487 5.788 1.00 88.94 130 PHE A N 1
ATOM 1019 C CA . PHE A 1 130 ? 1.700 8.028 4.916 1.00 88.94 130 PHE A CA 1
ATOM 1020 C C . PHE A 1 130 ? 0.370 7.281 5.076 1.00 88.94 130 PHE A C 1
ATOM 1022 O O . PHE A 1 130 ? -0.679 7.896 5.275 1.00 88.94 130 PHE A O 1
ATOM 1029 N N . LEU A 1 131 ? 0.400 5.945 5.060 1.00 88.25 131 LEU A N 1
ATOM 1030 C CA . LEU A 1 131 ? -0.797 5.120 5.226 1.00 88.25 131 LEU A CA 1
ATOM 1031 C C . LEU A 1 131 ? -1.454 5.313 6.593 1.00 88.25 131 LEU A C 1
ATOM 1033 O O . LEU A 1 131 ? -2.680 5.435 6.680 1.00 88.25 131 LEU A O 1
ATOM 1037 N N . THR A 1 132 ? -0.664 5.349 7.668 1.00 86.00 132 THR A N 1
ATOM 1038 C CA . THR A 1 132 ? -1.207 5.537 9.020 1.00 86.00 132 THR A CA 1
ATOM 1039 C C . THR A 1 132 ? -1.805 6.930 9.210 1.00 86.00 132 THR A C 1
ATOM 1041 O O . THR A 1 132 ? -2.879 7.046 9.806 1.00 86.00 132 THR A O 1
ATOM 1044 N N . LEU A 1 133 ? -1.168 7.974 8.673 1.00 85.62 133 LEU A N 1
ATOM 1045 C CA . LEU A 1 133 ? -1.667 9.348 8.719 1.00 85.62 133 LEU A CA 1
ATOM 1046 C C . LEU A 1 133 ? -2.923 9.516 7.861 1.00 85.62 133 LEU A C 1
ATOM 1048 O O . LEU A 1 133 ? -3.945 9.968 8.375 1.00 85.62 133 LEU A O 1
ATOM 1052 N N . GLY A 1 134 ? -2.893 9.075 6.602 1.00 81.94 134 GLY A N 1
ATOM 1053 C CA . GLY A 1 134 ? -4.040 9.147 5.695 1.00 81.94 134 GLY A CA 1
ATOM 1054 C C . GLY A 1 134 ? -5.265 8.429 6.262 1.00 81.94 134 GLY A C 1
ATOM 1055 O O . GLY A 1 134 ? -6.363 8.982 6.293 1.00 81.94 134 GLY A O 1
ATOM 1056 N N . THR A 1 135 ? -5.069 7.242 6.843 1.00 84.94 135 THR A N 1
ATOM 1057 C CA . THR A 1 135 ? -6.153 6.496 7.502 1.00 84.94 135 THR A CA 1
ATOM 1058 C C . THR A 1 135 ? -6.750 7.266 8.683 1.00 84.94 135 THR A C 1
ATOM 1060 O O . THR A 1 135 ? -7.965 7.260 8.878 1.00 84.94 135 THR A O 1
ATOM 1063 N N . ARG A 1 136 ? -5.922 7.941 9.493 1.00 83.19 136 ARG A N 1
ATOM 1064 C CA . ARG A 1 136 ? -6.402 8.751 10.627 1.00 83.19 136 ARG A CA 1
ATOM 1065 C C . ARG A 1 136 ? -7.209 9.956 10.155 1.00 83.19 136 ARG A C 1
ATOM 1067 O O . ARG A 1 136 ? -8.279 10.204 10.710 1.00 83.19 136 ARG A O 1
ATOM 1074 N N . LEU A 1 137 ? -6.719 10.662 9.139 1.00 80.56 137 LEU A N 1
ATOM 1075 C CA . LEU A 1 137 ? -7.390 11.832 8.573 1.00 80.56 137 LEU A CA 1
ATOM 1076 C C . LEU A 1 137 ? -8.762 11.460 7.997 1.00 80.56 137 LEU A C 1
ATOM 1078 O O . LEU A 1 137 ? -9.759 12.102 8.323 1.00 80.56 137 LEU A O 1
ATOM 1082 N N . GLU A 1 138 ? -8.848 10.361 7.247 1.00 81.31 138 GLU A N 1
ATOM 1083 C CA . GLU A 1 138 ? -10.116 9.861 6.698 1.00 81.31 138 GLU A CA 1
ATOM 1084 C C . GLU A 1 138 ? -11.136 9.497 7.789 1.00 81.31 138 GLU A C 1
ATOM 1086 O O . GLU A 1 138 ? -12.334 9.777 7.665 1.00 81.31 138 GLU A O 1
ATOM 1091 N N . ARG A 1 139 ? -10.678 8.918 8.905 1.00 76.06 139 ARG A N 1
ATOM 1092 C CA . ARG A 1 139 ? -11.549 8.588 10.045 1.00 76.06 139 ARG A CA 1
ATOM 1093 C C . ARG A 1 139 ? -12.044 9.831 10.779 1.00 76.06 139 ARG A C 1
ATOM 1095 O O . ARG A 1 139 ? -13.211 9.889 11.172 1.00 76.06 139 ARG A O 1
ATOM 1102 N N . GLN A 1 140 ? -11.188 10.837 10.953 1.00 74.88 140 GLN A N 1
ATOM 1103 C CA . GLN A 1 140 ? -11.577 12.117 11.554 1.00 74.88 140 GLN A CA 1
ATOM 1104 C C . GLN A 1 140 ? -12.589 12.860 10.675 1.00 74.88 140 GLN A C 1
ATOM 1106 O O . GLN A 1 140 ? -13.606 13.334 11.183 1.00 74.88 140 GLN A O 1
ATOM 1111 N N . ALA A 1 141 ? -12.368 12.886 9.358 1.00 71.75 141 ALA A N 1
ATOM 1112 C CA . ALA A 1 141 ? -13.306 13.454 8.396 1.00 71.75 141 ALA A CA 1
ATOM 1113 C C . ALA A 1 141 ? -14.673 12.755 8.477 1.00 71.75 141 ALA A C 1
ATOM 1115 O O . ALA A 1 141 ? -15.694 13.420 8.650 1.00 71.75 141 ALA A O 1
ATOM 1116 N N . THR A 1 142 ? -14.695 11.419 8.474 1.00 70.81 142 THR A N 1
ATOM 1117 C CA . THR A 1 142 ? -15.935 10.625 8.562 1.00 70.81 142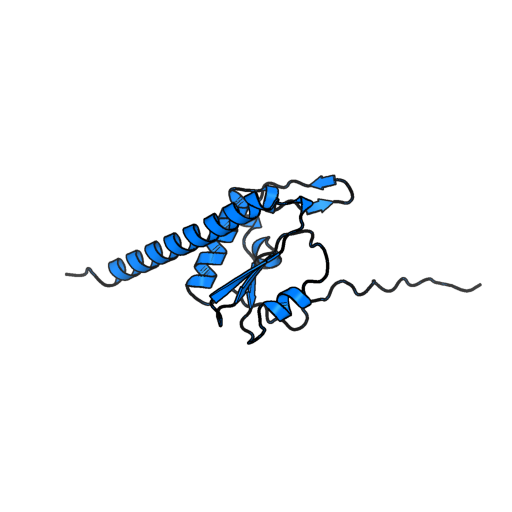 THR A CA 1
ATOM 1118 C C . THR A 1 142 ? -16.675 10.856 9.884 1.00 70.81 142 THR A C 1
ATOM 1120 O O . THR A 1 142 ? -17.891 11.048 9.891 1.00 70.81 142 THR A O 1
ATOM 1123 N N . THR A 1 143 ? -15.947 10.933 11.002 1.00 71.44 143 THR A N 1
ATOM 1124 C CA . THR A 1 143 ? -16.525 11.219 12.326 1.00 71.44 143 THR A CA 1
ATOM 1125 C C . THR A 1 143 ? -17.122 12.627 12.391 1.00 71.44 143 THR A C 1
ATOM 1127 O O . THR A 1 143 ? -18.232 12.809 12.892 1.00 71.44 143 THR A O 1
ATOM 1130 N N . SER A 1 144 ? -16.421 13.628 11.848 1.00 69.38 144 SER A N 1
ATOM 1131 C CA . SER A 1 144 ? -16.906 15.013 11.822 1.00 69.38 144 SER A CA 1
A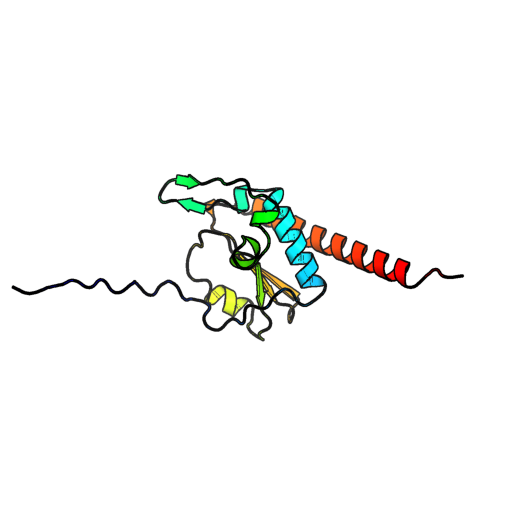TOM 1132 C C . SER A 1 144 ? -18.141 15.195 10.932 1.00 69.38 144 SER A C 1
ATOM 1134 O O . SER A 1 144 ? -19.066 15.917 11.301 1.00 69.38 144 SER A O 1
ATOM 1136 N N . LEU A 1 145 ? -18.201 14.502 9.789 1.00 69.06 145 LEU A N 1
ATOM 1137 C CA . LEU A 1 145 ? -19.359 14.500 8.895 1.00 69.06 145 LEU A CA 1
ATOM 1138 C C . LEU A 1 145 ? -20.569 13.821 9.542 1.00 69.06 145 LEU A C 1
ATOM 1140 O O . LEU A 1 145 ? -21.675 14.354 9.464 1.00 69.06 145 LEU A O 1
ATOM 1144 N N . ALA A 1 146 ? -20.360 12.701 10.239 1.00 69.25 146 ALA A N 1
ATOM 1145 C CA . ALA A 1 146 ? -21.415 12.047 11.004 1.00 69.25 146 ALA A CA 1
ATOM 1146 C C . ALA A 1 146 ? -21.957 12.989 12.092 1.00 69.25 146 ALA A C 1
ATOM 1148 O O . ALA A 1 146 ? -23.158 13.248 12.129 1.00 69.25 146 ALA A O 1
ATOM 1149 N N . ALA A 1 147 ? -21.086 13.593 12.906 1.00 68.56 147 ALA A N 1
ATOM 1150 C CA . ALA A 1 147 ? -21.483 14.541 13.951 1.00 68.56 147 ALA A CA 1
ATOM 1151 C C . ALA A 1 147 ? -22.285 15.739 13.403 1.00 68.56 147 ALA A C 1
ATOM 1153 O O . ALA A 1 147 ? -23.273 16.146 14.009 1.00 68.56 147 ALA A O 1
ATOM 1154 N N . ARG A 1 148 ? -21.915 16.257 12.223 1.00 65.44 148 ARG A N 1
ATOM 1155 C CA . ARG A 1 148 ? -22.656 17.320 11.521 1.00 65.44 148 ARG A CA 1
ATOM 1156 C C . ARG A 1 148 ? -24.014 16.862 10.989 1.00 65.44 148 ARG A C 1
ATOM 1158 O O . ARG A 1 148 ? -24.952 17.646 10.985 1.00 65.44 148 ARG A O 1
ATOM 1165 N N . SER A 1 149 ? -24.141 15.609 10.556 1.00 68.38 149 SER A N 1
ATOM 1166 C CA . SER A 1 149 ? -25.421 15.057 10.089 1.00 68.38 149 SER A CA 1
ATOM 1167 C C . SER A 1 149 ? -26.422 14.794 11.224 1.00 68.38 149 SER A C 1
ATOM 1169 O O . SER A 1 149 ? -27.627 14.862 10.997 1.00 68.38 149 SER A O 1
ATOM 1171 N N . TYR A 1 150 ? -25.933 14.546 12.447 1.00 63.47 150 TYR A N 1
ATOM 1172 C CA . TYR A 1 150 ? -26.761 14.292 13.633 1.00 63.47 150 TYR A CA 1
ATOM 1173 C C . TYR A 1 150 ? -27.141 15.555 14.422 1.00 63.47 150 TYR A C 1
ATOM 1175 O O . TYR A 1 150 ? -27.966 15.473 15.329 1.00 63.47 150 TYR A O 1
ATOM 1183 N N . GLY A 1 151 ? -26.594 16.723 14.080 1.00 67.75 151 GLY A N 1
ATOM 1184 C CA . GLY A 1 151 ? -26.938 17.991 14.719 1.00 67.75 151 GLY A CA 1
ATOM 1185 C C . GLY A 1 151 ? -27.183 19.091 13.696 1.00 67.75 151 GLY A C 1
ATOM 1186 O O . GLY A 1 151 ? -26.211 19.657 13.214 1.00 67.75 151 GLY A O 1
ATOM 1187 N N . LEU A 1 152 ? -28.466 19.369 13.405 1.00 51.19 152 LEU A N 1
ATOM 1188 C CA . LEU A 1 152 ? -29.085 20.662 13.021 1.00 51.19 152 LEU A CA 1
ATOM 1189 C C . LEU A 1 152 ? -30.299 20.478 12.082 1.00 51.19 152 LEU A C 1
ATOM 1191 O O . LEU A 1 152 ? -30.237 20.677 10.871 1.00 51.19 152 LEU A O 1
ATOM 1195 N N . ARG A 1 153 ? -31.451 20.174 12.688 1.00 47.69 153 ARG A N 1
ATOM 1196 C CA . ARG A 1 153 ? -32.681 20.946 12.456 1.00 47.69 153 ARG A CA 1
ATOM 1197 C C . ARG A 1 153 ? -33.173 21.410 13.825 1.00 47.69 153 ARG A C 1
ATOM 1199 O O . ARG A 1 153 ? -33.758 20.623 14.561 1.00 47.69 153 ARG A O 1
ATOM 1206 N N . SER A 1 154 ? -32.883 22.659 14.159 1.00 45.28 154 SER A N 1
ATOM 1207 C CA . SER A 1 154 ? -33.613 23.443 15.156 1.00 45.28 154 SER A CA 1
ATOM 1208 C C . SER A 1 154 ? -33.865 24.805 14.546 1.00 45.28 154 SER A C 1
ATOM 1210 O O . SER A 1 154 ? -32.850 25.385 14.093 1.00 45.28 154 SER A O 1
#